Protein AF-A0A6M5YNE6-F1 (afdb_monomer_lite)

Foldseek 3Di:
DPDPQQDLVVQLVVCVVPDPSVVSSVVSVVVNVVVVVVSVPDDDPVNVVVVVVVVVVVVVVVVVVVVVVVVVVVVVVVVVVVVVVVVVVVVVVVVVVVVVVVVVVVVVVVVVVVVVVVVVVVVPPDPD

Radius of gyration: 49.62 Å; chains: 1; bounding box: 102×33×128 Å

Organism: NCBI:txid2774151

Sequence (128 aa):
MAVATFDTLKFANTLKAGVPPAQAEAEAQAFAEVVQLNLKELVTKDDLAAATKELKQEITDAKNVAKQDLKDAEQRLNSKIDNATAELKVQLAQVKGELVLIRWMLGVTVGGIVAILIRLFLMRGPIS

Secondary structure (DSSP, 8-state):
-------HHHHHHHHTTTS-HHHHHHHHHHHHHHHHHHHHTPPPHHHHHHHHHHHHHHHHHHHHHHHHHHHHHHHHHHHHHHHHHHHHHHHHHHHHHHHHHHHHHHHHHHHHHHHHHHHHHHHS----

pLDDT: mean 92.01, std 10.33, range [46.22, 98.5]

Structure (mmCIF, N/CA/C/O backbone):
data_AF-A0A6M5YNE6-F1
#
_entry.id   AF-A0A6M5YNE6-F1
#
loop_
_atom_site.group_PDB
_atom_site.id
_atom_site.type_symbol
_atom_site.label_atom_id
_atom_site.label_alt_id
_atom_site.label_comp_id
_atom_site.label_asym_id
_atom_site.label_entity_id
_atom_site.label_seq_id
_atom_site.pdbx_PDB_ins_code
_atom_site.Cartn_x
_atom_site.Cartn_y
_atom_site.Cartn_z
_atom_site.occupancy
_atom_site.B_iso_or_equiv
_atom_site.auth_seq_id
_atom_site.auth_comp_id
_atom_site.auth_asym_id
_atom_site.auth_atom_id
_atom_site.pdbx_PDB_model_num
ATOM 1 N N . MET A 1 1 ? -22.486 -11.753 32.126 1.00 46.22 1 MET A N 1
ATOM 2 C CA . MET A 1 1 ? -22.687 -10.350 32.545 1.00 46.22 1 MET A CA 1
ATOM 3 C C . MET A 1 1 ? -23.372 -10.297 33.898 1.00 46.22 1 MET A C 1
ATOM 5 O O . MET A 1 1 ? -24.481 -10.795 34.019 1.00 46.22 1 MET A O 1
ATOM 9 N N . ALA A 1 2 ? -22.731 -9.705 34.904 1.00 46.84 2 ALA A N 1
ATOM 10 C CA . ALA A 1 2 ? -23.446 -9.224 36.080 1.00 46.84 2 ALA A CA 1
ATOM 11 C C . ALA A 1 2 ? -23.866 -7.784 35.775 1.00 46.84 2 ALA A C 1
ATOM 13 O O . ALA A 1 2 ? -23.055 -6.866 35.877 1.00 46.84 2 ALA A O 1
ATOM 14 N N . VAL A 1 3 ? -25.102 -7.593 35.316 1.00 57.53 3 VAL A N 1
ATOM 15 C CA . VAL A 1 3 ? -25.722 -6.268 35.384 1.00 57.53 3 VAL A CA 1
ATOM 16 C C . VAL A 1 3 ? -25.858 -5.975 36.871 1.00 57.53 3 VAL A C 1
ATOM 18 O O . VAL A 1 3 ? -26.386 -6.809 37.606 1.00 57.53 3 VAL A O 1
ATOM 21 N N . ALA A 1 4 ? -25.325 -4.847 37.338 1.00 65.62 4 ALA A N 1
ATOM 22 C CA . ALA A 1 4 ? -25.591 -4.402 38.697 1.00 65.62 4 ALA A CA 1
ATOM 23 C C . ALA A 1 4 ? -27.109 -4.209 38.820 1.00 65.62 4 ALA A C 1
ATOM 25 O O . ALA A 1 4 ? -27.668 -3.262 38.274 1.00 65.62 4 ALA A O 1
ATOM 26 N N . THR A 1 5 ? -27.796 -5.162 39.445 1.00 73.12 5 THR A N 1
ATOM 27 C CA . THR A 1 5 ? -29.243 -5.099 39.629 1.00 73.12 5 THR A CA 1
ATOM 28 C C . THR A 1 5 ? -29.543 -4.072 40.706 1.00 73.12 5 THR A C 1
ATOM 30 O O . THR A 1 5 ? -28.986 -4.145 41.804 1.00 73.12 5 THR A O 1
ATOM 33 N N . PHE A 1 6 ? -30.418 -3.117 40.406 1.00 86.12 6 PHE A N 1
ATOM 34 C CA . PHE A 1 6 ? -30.891 -2.175 41.409 1.00 86.12 6 PHE A CA 1
ATOM 35 C C . PHE A 1 6 ? -31.871 -2.879 42.357 1.00 86.12 6 PHE A C 1
ATOM 37 O O . PHE A 1 6 ? -32.897 -3.397 41.919 1.00 86.12 6 PHE A O 1
ATOM 44 N N . ASP A 1 7 ? -31.540 -2.927 43.650 1.00 90.88 7 ASP A N 1
ATOM 45 C CA . ASP A 1 7 ? -32.383 -3.540 44.681 1.00 90.88 7 ASP A CA 1
ATOM 46 C C . ASP A 1 7 ? -33.393 -2.516 45.219 1.00 90.88 7 ASP A C 1
ATOM 48 O O . ASP A 1 7 ? -33.138 -1.785 46.183 1.00 90.88 7 ASP A O 1
ATOM 52 N N . THR A 1 8 ? -34.550 -2.468 44.559 1.00 92.62 8 THR A N 1
ATOM 53 C CA . THR A 1 8 ? -35.657 -1.556 44.870 1.00 92.62 8 THR A CA 1
ATOM 54 C C . THR A 1 8 ? -36.152 -1.702 46.311 1.00 92.62 8 THR A C 1
ATOM 56 O O . THR A 1 8 ? -36.454 -0.698 46.954 1.00 92.62 8 THR A O 1
ATOM 59 N N . LEU A 1 9 ? -36.204 -2.927 46.855 1.00 92.75 9 LEU A N 1
ATOM 60 C CA . LEU A 1 9 ? -36.705 -3.180 48.213 1.00 92.75 9 LEU A CA 1
ATOM 61 C C . LEU A 1 9 ? -35.722 -2.691 49.273 1.00 92.75 9 LEU A C 1
ATOM 63 O O . LEU A 1 9 ? -36.123 -2.044 50.243 1.00 92.75 9 LEU A O 1
ATOM 67 N N . LYS A 1 10 ? -34.428 -2.964 49.088 1.00 93.50 10 LYS A N 1
ATOM 68 C CA . LYS A 1 10 ? -33.385 -2.448 49.978 1.00 93.50 10 LYS A CA 1
ATOM 69 C C . LYS A 1 10 ? -33.346 -0.917 49.957 1.00 93.50 10 LYS A C 1
ATOM 71 O O . LYS A 1 10 ? -33.198 -0.302 51.015 1.00 93.50 10 LYS A O 1
ATOM 76 N N . PHE A 1 11 ? -33.532 -0.299 48.789 1.00 93.88 11 PHE A N 1
ATOM 77 C CA . PHE A 1 11 ? -33.586 1.158 48.652 1.00 93.88 11 PHE A CA 1
ATOM 78 C C . PHE A 1 11 ? -34.833 1.769 49.316 1.00 93.88 11 PHE A C 1
ATOM 80 O O . PHE A 1 11 ? -34.694 2.677 50.135 1.00 93.88 11 PHE A O 1
ATOM 87 N N . ALA A 1 12 ? -36.026 1.208 49.086 1.00 95.50 12 ALA A N 1
ATOM 88 C CA . ALA A 1 12 ? -37.260 1.637 49.754 1.00 95.50 12 ALA A CA 1
ATOM 89 C C . ALA A 1 12 ? -37.154 1.524 51.284 1.00 95.50 12 ALA A C 1
ATOM 91 O O . ALA A 1 12 ? -37.521 2.442 52.014 1.00 95.50 12 ALA A O 1
ATOM 92 N N . ASN A 1 13 ? -36.590 0.424 51.792 1.00 94.62 13 ASN A N 1
ATOM 93 C CA . ASN A 1 13 ? -36.369 0.246 53.229 1.00 94.62 13 ASN A CA 1
ATOM 94 C C . ASN A 1 13 ? -35.357 1.244 53.805 1.00 94.62 13 ASN A C 1
ATOM 96 O O . ASN A 1 13 ? -35.476 1.620 54.967 1.00 94.62 13 ASN A O 1
ATOM 100 N N . THR A 1 14 ? -34.401 1.706 52.997 1.00 94.69 14 THR A N 1
ATOM 101 C CA . THR A 1 14 ? -33.470 2.771 53.394 1.00 94.69 14 THR A CA 1
ATOM 102 C C . THR A 1 14 ? -34.185 4.126 53.479 1.00 94.69 14 THR A C 1
ATOM 104 O O . THR A 1 14 ? -33.986 4.860 54.444 1.00 94.69 14 THR A O 1
ATOM 107 N N . LEU A 1 15 ? -35.076 4.439 52.530 1.00 95.50 15 LEU A N 1
ATOM 108 C CA . LEU A 1 15 ? -35.868 5.680 52.528 1.00 95.50 15 LEU A CA 1
ATOM 109 C C . LEU A 1 15 ? -36.862 5.767 53.699 1.00 95.50 15 LEU A C 1
ATOM 111 O O . LEU A 1 15 ? -37.101 6.855 54.226 1.00 95.50 15 LEU A O 1
ATOM 115 N N . LYS A 1 16 ? -37.375 4.627 54.184 1.00 94.25 16 LYS A N 1
ATOM 116 C CA . LYS A 1 16 ? -38.276 4.554 55.354 1.00 94.25 16 LYS A CA 1
ATOM 117 C C . LYS A 1 16 ? -37.684 5.142 56.648 1.00 94.25 16 LYS A C 1
ATOM 119 O O . LYS A 1 16 ? -38.429 5.371 57.594 1.00 94.25 16 LYS A O 1
ATOM 124 N N . ALA A 1 17 ? -36.378 5.433 56.694 1.00 92.06 17 ALA A N 1
ATOM 125 C CA . ALA A 1 17 ? -35.729 6.131 57.808 1.00 92.06 17 ALA A CA 1
ATOM 126 C C . ALA A 1 17 ? -36.174 7.600 57.983 1.00 92.06 17 ALA A C 1
ATOM 128 O O . ALA A 1 17 ? -35.915 8.195 59.026 1.00 92.06 17 ALA A O 1
ATOM 129 N N . GLY A 1 18 ? -36.844 8.188 56.988 1.00 90.94 18 GLY A N 1
ATOM 130 C CA . GLY A 1 18 ? -37.379 9.553 57.072 1.00 90.94 18 GLY A CA 1
ATOM 131 C C . GLY A 1 18 ? -38.549 9.845 56.131 1.00 90.94 18 GLY A C 1
ATOM 132 O O . GLY A 1 18 ? -39.141 10.917 56.219 1.00 90.94 18 GLY A O 1
ATOM 133 N N . VAL A 1 19 ? -38.903 8.900 55.256 1.00 94.25 19 VAL A N 1
ATOM 134 C CA . VAL A 1 19 ? -39.985 9.017 54.273 1.00 94.25 19 VAL A CA 1
ATOM 135 C C . VAL A 1 19 ? -41.116 8.042 54.636 1.00 94.25 19 VAL A C 1
ATOM 137 O O . VAL A 1 19 ? -40.837 6.888 54.977 1.00 94.25 19 VAL A O 1
ATOM 140 N N . PRO A 1 20 ? -42.399 8.451 54.564 1.00 95.81 20 PRO A N 1
ATOM 141 C CA . PRO A 1 20 ? -43.527 7.551 54.773 1.00 95.81 20 PRO A CA 1
ATOM 142 C C . PRO A 1 20 ? -43.449 6.301 53.879 1.00 95.81 20 PRO A C 1
ATOM 144 O O . PRO A 1 20 ? -43.077 6.421 52.711 1.00 95.81 20 PRO A O 1
ATOM 147 N N . PRO A 1 21 ? -43.865 5.113 54.359 1.00 92.75 21 PRO A N 1
ATOM 148 C CA . PRO A 1 21 ? -43.667 3.851 53.640 1.00 92.75 21 PRO A CA 1
ATOM 149 C C . PRO A 1 21 ? -44.165 3.847 52.191 1.00 92.75 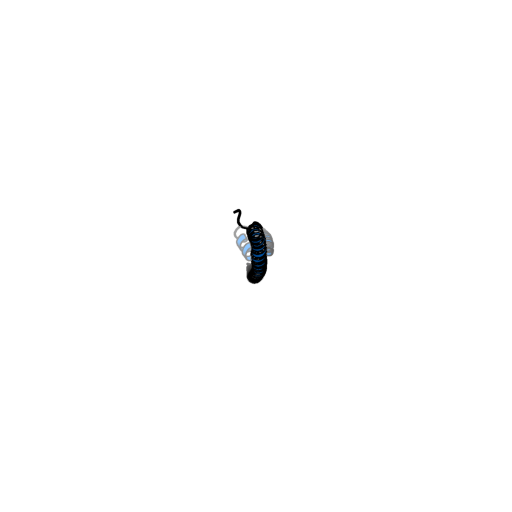21 PRO A C 1
ATOM 151 O O . PRO A 1 21 ? -43.449 3.392 51.306 1.00 92.75 21 PRO A O 1
ATOM 154 N N . ALA A 1 22 ? -45.347 4.415 51.940 1.00 92.88 22 ALA A N 1
ATOM 155 C CA . ALA A 1 22 ? -45.928 4.481 50.600 1.00 92.88 22 ALA A CA 1
ATOM 156 C C . ALA A 1 22 ? -45.141 5.400 49.647 1.00 92.88 22 ALA A C 1
ATOM 158 O O . ALA A 1 22 ? -45.027 5.107 48.461 1.00 92.88 22 ALA A O 1
ATOM 159 N N . GLN A 1 23 ? -44.577 6.499 50.159 1.00 92.81 23 GLN A N 1
ATOM 160 C CA . GLN A 1 23 ? -43.742 7.406 49.366 1.00 92.81 23 GLN A CA 1
ATOM 161 C C . GLN A 1 23 ? -42.361 6.798 49.108 1.00 92.81 23 GLN A C 1
ATOM 163 O O . GLN A 1 23 ? -41.887 6.834 47.980 1.00 92.81 23 GLN A O 1
ATOM 168 N N . ALA A 1 24 ? -41.763 6.154 50.114 1.00 95.56 24 ALA A N 1
ATOM 169 C CA . ALA A 1 24 ? -40.487 5.456 49.984 1.00 95.56 24 ALA A CA 1
ATOM 170 C C . ALA A 1 24 ? -40.535 4.346 48.917 1.00 95.56 24 ALA A C 1
ATOM 172 O O . ALA A 1 24 ? -39.583 4.163 48.161 1.00 95.56 24 ALA A O 1
ATOM 173 N N . GLU A 1 25 ? -41.648 3.611 48.843 1.00 94.12 25 GLU A N 1
ATOM 174 C CA . GLU A 1 25 ? -41.871 2.583 47.822 1.00 94.12 25 GLU A CA 1
ATOM 175 C C . GLU A 1 25 ? -42.089 3.197 46.433 1.00 94.12 25 GLU A C 1
ATOM 177 O O . GLU A 1 25 ? -41.457 2.757 45.473 1.00 94.12 25 GLU A O 1
ATOM 182 N N . ALA A 1 26 ? -42.896 4.258 46.326 1.00 94.38 26 ALA A N 1
ATOM 183 C CA . ALA A 1 26 ? -43.130 4.952 45.060 1.00 94.38 26 ALA A CA 1
ATOM 184 C C . A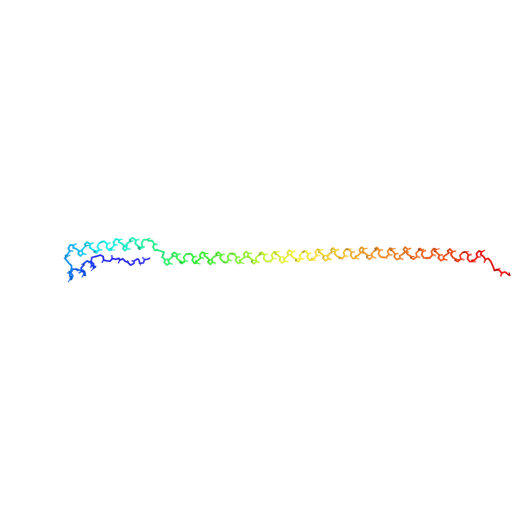LA A 1 26 ? -41.847 5.584 44.480 1.00 94.38 26 ALA A C 1
ATOM 186 O O . ALA A 1 26 ? -41.568 5.434 43.290 1.00 94.38 26 ALA A O 1
ATOM 187 N N . GLU A 1 27 ? -41.035 6.241 45.313 1.00 92.75 27 GLU A N 1
ATOM 188 C CA . GLU A 1 27 ? -39.757 6.840 44.907 1.00 92.75 27 GLU A CA 1
ATOM 189 C C . GLU A 1 27 ? -38.740 5.781 44.478 1.00 92.75 27 GLU A C 1
ATOM 191 O O . GLU A 1 27 ? -38.092 5.923 43.438 1.00 92.75 27 GLU A O 1
ATOM 196 N N . ALA A 1 28 ? -38.624 4.691 45.243 1.00 94.19 28 ALA A N 1
ATOM 197 C CA . ALA A 1 28 ? -37.736 3.590 44.896 1.00 94.19 28 ALA A CA 1
ATOM 198 C C . ALA A 1 28 ? -38.099 2.972 43.546 1.00 94.19 28 ALA A C 1
ATOM 200 O O . ALA A 1 28 ? -37.210 2.642 42.760 1.00 94.19 28 ALA A O 1
ATOM 201 N N . GLN A 1 29 ? -39.394 2.836 43.269 1.00 92.69 29 GLN A N 1
ATOM 202 C CA . GLN A 1 29 ? -39.887 2.229 42.043 1.00 92.69 29 GLN A CA 1
ATOM 203 C C . GLN A 1 29 ? -39.688 3.140 40.828 1.00 92.69 29 GLN A C 1
ATOM 205 O O . GLN A 1 29 ? -39.171 2.675 39.814 1.00 92.69 29 GLN A O 1
ATOM 210 N N . ALA A 1 30 ? -39.977 4.439 40.956 1.00 93.06 30 ALA A N 1
ATOM 211 C CA . ALA A 1 30 ? -39.694 5.422 39.910 1.00 93.06 30 ALA A CA 1
ATOM 212 C C . ALA A 1 30 ? -38.190 5.493 39.583 1.00 93.06 30 ALA A C 1
ATOM 214 O O . ALA A 1 30 ? -37.795 5.533 38.418 1.00 93.06 30 ALA A O 1
ATOM 215 N N . PHE A 1 31 ? -37.327 5.449 40.604 1.00 90.94 31 PHE A N 1
ATOM 216 C CA . PHE A 1 31 ? -35.879 5.455 40.401 1.00 90.94 31 PHE A CA 1
ATOM 217 C C . PHE A 1 31 ? -35.370 4.149 39.776 1.00 90.94 31 PHE A C 1
ATOM 219 O O . PHE A 1 31 ? -34.533 4.180 38.872 1.00 90.94 31 PHE A O 1
ATOM 226 N N . ALA A 1 32 ? -35.899 3.000 40.207 1.00 89.81 32 ALA A N 1
ATOM 227 C CA . ALA A 1 32 ? -35.568 1.703 39.625 1.00 89.81 32 ALA A CA 1
ATOM 228 C C . ALA A 1 32 ? -35.895 1.650 38.126 1.00 89.81 32 ALA A C 1
ATOM 230 O O . ALA A 1 32 ? -35.106 1.114 37.349 1.00 89.81 32 ALA A O 1
ATOM 231 N N . GLU A 1 33 ? -37.019 2.238 37.718 1.00 87.38 33 GLU A N 1
ATOM 232 C CA . GLU A 1 33 ? -37.450 2.290 36.321 1.00 87.38 33 GLU A CA 1
ATOM 233 C C . GLU A 1 33 ? -36.480 3.121 35.463 1.00 87.38 33 GLU A C 1
ATOM 235 O O . GLU A 1 33 ? -36.011 2.655 34.424 1.00 87.38 33 GLU A O 1
ATOM 240 N N . VAL A 1 34 ? -36.063 4.297 35.947 1.00 87.06 34 VAL A N 1
ATOM 241 C CA . VAL A 1 34 ? -35.062 5.144 35.270 1.00 87.06 34 VAL A CA 1
ATOM 242 C C . VAL A 1 34 ? -33.697 4.452 35.178 1.00 87.06 34 VAL A C 1
ATOM 244 O O . VAL A 1 34 ? -33.033 4.524 34.141 1.00 87.06 34 VAL A O 1
ATOM 247 N N . VAL A 1 35 ? -33.257 3.761 36.233 1.00 86.00 35 VAL A N 1
ATOM 248 C CA . VAL A 1 35 ? -31.988 3.016 36.223 1.00 86.00 35 VAL A CA 1
ATOM 249 C C . VAL A 1 35 ? -32.047 1.849 35.236 1.00 86.00 35 VAL A C 1
ATOM 251 O O . VAL A 1 35 ? -31.110 1.662 34.465 1.00 86.00 35 VAL A O 1
ATOM 254 N N . GLN A 1 36 ? -33.145 1.090 35.205 1.00 83.00 36 GLN A N 1
ATOM 255 C CA . GLN A 1 36 ? -33.309 -0.022 34.264 1.00 83.00 36 GLN A CA 1
ATOM 256 C C . GLN A 1 36 ? -33.352 0.445 32.808 1.00 83.00 36 GLN A C 1
ATOM 258 O O . GLN A 1 36 ? -32.724 -0.185 31.957 1.00 83.00 36 GLN A O 1
ATOM 263 N N . LEU A 1 37 ? -34.040 1.556 32.523 1.00 83.12 37 LEU A N 1
ATOM 264 C CA . LEU A 1 37 ? -34.058 2.157 31.189 1.00 83.12 37 LEU A CA 1
ATOM 265 C C . LEU A 1 37 ? -32.648 2.565 30.741 1.00 83.12 37 LEU A C 1
ATOM 267 O O . LEU A 1 37 ? -32.236 2.200 29.644 1.00 83.12 37 LEU A O 1
ATOM 271 N N . ASN A 1 38 ? -31.874 3.224 31.609 1.00 81.06 38 ASN A N 1
ATOM 272 C CA . ASN A 1 38 ? -30.503 3.632 31.285 1.00 81.06 38 ASN A CA 1
ATOM 273 C C . ASN A 1 38 ? -29.541 2.445 31.120 1.00 81.06 38 ASN A C 1
ATOM 275 O O . ASN A 1 38 ? -28.673 2.482 30.255 1.00 81.06 38 ASN A O 1
ATOM 279 N N . LEU A 1 39 ? -29.679 1.380 31.919 1.00 81.12 39 LEU A N 1
ATOM 280 C CA . LEU A 1 39 ? -28.811 0.198 31.827 1.00 81.12 39 LEU A CA 1
ATOM 281 C C . LEU A 1 39 ? -29.056 -0.634 30.557 1.00 81.12 39 LEU A C 1
ATOM 283 O O . LEU A 1 39 ? -28.173 -1.388 30.150 1.00 81.12 39 LEU A O 1
ATOM 287 N N . LYS A 1 40 ? -30.235 -0.511 29.936 1.00 79.50 40 LYS A N 1
ATOM 288 C CA . LYS A 1 40 ? -30.626 -1.279 28.745 1.00 79.50 40 LYS A CA 1
ATOM 289 C C . LYS A 1 40 ? -29.875 -0.860 27.477 1.00 79.50 40 LYS A C 1
ATOM 291 O O . LYS A 1 40 ? -29.703 -1.688 26.588 1.00 79.50 40 LYS A O 1
ATOM 296 N N . GLU A 1 41 ? -29.430 0.391 27.393 1.00 78.50 41 GLU A N 1
ATOM 297 C CA . GLU A 1 41 ? -28.756 0.951 26.208 1.00 78.50 41 GLU A CA 1
ATOM 298 C C . GLU A 1 41 ? -27.227 1.023 26.352 1.00 78.50 41 GLU A C 1
ATOM 300 O O . GLU A 1 41 ? -26.536 1.560 25.486 1.00 78.50 41 GLU A O 1
ATOM 305 N N . LEU A 1 42 ? -26.665 0.486 27.439 1.00 83.94 42 LEU A N 1
ATOM 306 C CA . LEU A 1 42 ? -25.224 0.534 27.663 1.00 83.94 42 LEU A CA 1
ATOM 307 C C . LEU A 1 42 ? -24.487 -0.499 26.813 1.00 83.94 42 LEU A C 1
ATOM 309 O O . LEU A 1 42 ? -24.742 -1.699 26.900 1.00 83.94 42 LEU A O 1
ATOM 313 N N . VAL A 1 43 ? -23.482 -0.020 26.081 1.00 86.50 43 VAL A N 1
ATOM 314 C CA . VAL A 1 43 ? -22.459 -0.874 25.472 1.00 86.50 43 VAL A CA 1
ATOM 315 C C . VAL A 1 43 ? -21.728 -1.632 26.575 1.00 86.50 43 VAL A C 1
ATOM 317 O O . VAL A 1 43 ? -21.237 -1.051 27.549 1.00 86.50 43 VAL A O 1
ATOM 320 N N . THR A 1 44 ? -21.641 -2.945 26.418 1.00 87.75 44 THR A N 1
ATOM 321 C CA . THR A 1 44 ? -21.025 -3.828 27.402 1.00 87.75 44 THR A CA 1
ATOM 322 C C . THR A 1 44 ? -19.532 -3.997 27.122 1.00 87.75 44 THR A C 1
ATOM 324 O O . THR A 1 44 ? -19.018 -3.690 26.044 1.00 87.75 44 THR A O 1
ATOM 327 N N . LYS A 1 45 ? -18.790 -4.521 28.105 1.00 90.62 45 LYS A N 1
ATOM 328 C CA . LYS A 1 45 ? -17.377 -4.878 27.895 1.00 90.62 45 LYS A CA 1
ATOM 329 C C . LYS A 1 45 ? -17.211 -5.957 26.825 1.00 90.62 45 LYS A C 1
ATOM 331 O O . LYS A 1 45 ? -16.193 -5.959 26.139 1.00 90.62 45 LYS A O 1
A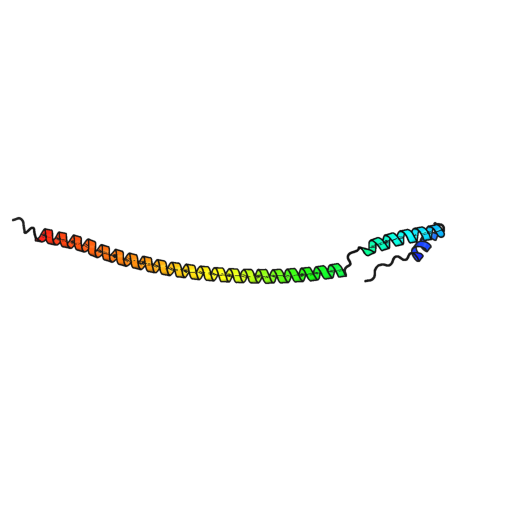TOM 336 N N . ASP A 1 46 ? -18.194 -6.844 26.698 1.00 90.94 46 ASP A N 1
ATOM 337 C CA . ASP A 1 46 ? -18.181 -7.922 25.714 1.00 90.94 46 ASP A CA 1
ATOM 338 C C . ASP A 1 46 ? -18.370 -7.352 24.298 1.00 90.94 46 ASP A C 1
ATOM 340 O O . ASP A 1 46 ? -17.621 -7.727 23.397 1.00 90.94 46 ASP A O 1
ATOM 344 N N . ASP A 1 47 ? -19.260 -6.366 24.126 1.00 92.75 47 ASP A N 1
ATOM 345 C CA . ASP A 1 47 ? -19.438 -5.643 22.854 1.00 92.75 47 ASP A CA 1
ATOM 346 C C . ASP A 1 47 ? -18.149 -4.922 22.440 1.00 92.75 47 ASP A C 1
ATOM 348 O O . ASP A 1 47 ? -17.697 -5.024 21.298 1.00 92.75 47 ASP A O 1
ATOM 352 N N . LEU A 1 48 ? -17.496 -4.243 23.390 1.00 95.31 48 LEU A N 1
ATOM 353 C CA . LEU A 1 48 ? -16.226 -3.566 23.130 1.00 95.31 48 LEU A CA 1
ATOM 354 C C . LEU A 1 48 ? -15.103 -4.560 22.793 1.00 95.31 48 LEU A C 1
ATOM 356 O O . LEU A 1 48 ? -14.265 -4.286 21.930 1.00 95.31 48 LEU A O 1
ATOM 360 N N . ALA A 1 49 ? -15.068 -5.716 23.459 1.00 96.50 49 ALA A N 1
ATOM 361 C CA . ALA A 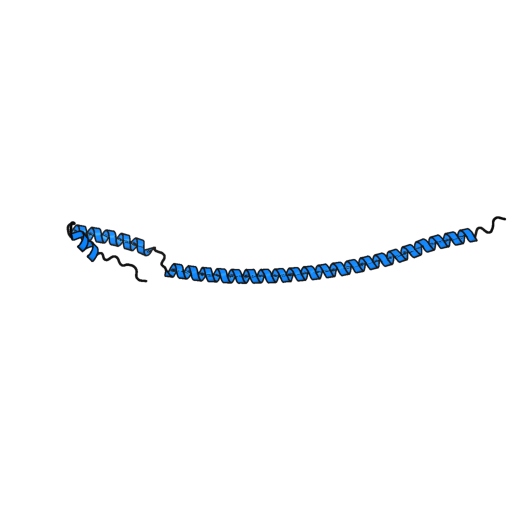1 49 ? -14.099 -6.769 23.176 1.00 96.50 49 ALA A CA 1
ATOM 362 C C . ALA A 1 49 ? -14.321 -7.384 21.786 1.00 96.50 49 ALA A C 1
ATOM 364 O O . ALA A 1 49 ? -13.346 -7.632 21.071 1.00 96.50 49 ALA A O 1
ATOM 365 N N . ALA A 1 50 ? -15.581 -7.581 21.385 1.00 97.00 50 ALA A N 1
ATOM 366 C CA . ALA A 1 50 ? -15.946 -8.042 20.051 1.00 97.00 50 ALA A CA 1
ATOM 367 C C . ALA A 1 50 ? -15.499 -7.039 18.977 1.00 97.00 50 ALA A C 1
ATOM 369 O O . ALA A 1 50 ? -14.734 -7.417 18.090 1.00 97.00 50 ALA A O 1
ATOM 370 N N . ALA A 1 51 ? -15.846 -5.756 19.130 1.00 97.31 51 ALA A N 1
ATOM 371 C CA . ALA A 1 51 ? -15.424 -4.697 18.210 1.00 97.31 51 ALA A CA 1
ATOM 372 C C . ALA A 1 51 ? -13.891 -4.566 18.137 1.00 97.31 51 ALA A C 1
ATOM 374 O O . ALA A 1 51 ? -13.311 -4.430 17.063 1.00 97.31 51 ALA A O 1
ATOM 375 N N . THR A 1 52 ? -13.193 -4.679 19.273 1.00 97.88 52 THR A N 1
ATOM 376 C CA . THR A 1 52 ? -11.719 -4.649 19.307 1.00 97.88 52 THR A CA 1
ATOM 377 C C . THR A 1 52 ? -11.109 -5.832 18.555 1.00 97.88 52 THR A C 1
ATOM 379 O O . THR A 1 52 ? -10.076 -5.690 17.898 1.00 97.88 52 THR A O 1
ATOM 382 N N . LYS A 1 53 ? -11.711 -7.019 18.671 1.00 98.06 53 LYS A N 1
ATOM 383 C CA . LYS A 1 53 ? -11.258 -8.216 17.959 1.00 98.06 53 LYS A CA 1
ATOM 384 C C . LYS A 1 53 ? -11.467 -8.067 16.452 1.00 98.06 53 LYS A C 1
ATOM 386 O O . LYS A 1 53 ? -10.551 -8.385 15.700 1.00 98.06 53 LYS A O 1
ATOM 391 N N . GLU A 1 54 ? -12.628 -7.571 16.040 1.00 98.19 54 GLU A N 1
ATOM 392 C CA . GLU A 1 54 ? -12.965 -7.301 14.640 1.00 98.19 54 GLU A CA 1
ATOM 393 C C . GLU A 1 54 ? -11.999 -6.284 14.024 1.00 98.19 54 GLU A C 1
ATOM 395 O O . GLU A 1 54 ? -11.323 -6.599 13.050 1.00 98.19 54 GLU A O 1
ATOM 400 N N . LEU A 1 55 ? -11.785 -5.141 14.682 1.00 98.25 55 LEU A N 1
ATOM 401 C CA . LEU A 1 55 ? -10.829 -4.129 14.219 1.00 98.25 55 LEU A CA 1
ATOM 402 C C . LEU A 1 55 ? -9.398 -4.670 14.107 1.00 98.25 55 LEU A C 1
ATOM 404 O O . LEU A 1 55 ? -8.678 -4.351 13.163 1.00 98.25 55 LEU A O 1
ATOM 408 N N . LYS A 1 56 ? -8.951 -5.511 15.048 1.00 98.38 56 LYS A N 1
ATOM 409 C CA . LYS A 1 56 ? -7.627 -6.154 14.950 1.00 98.38 56 LYS A CA 1
ATOM 410 C C . LYS A 1 56 ? -7.525 -7.089 13.750 1.00 98.38 56 LYS A C 1
ATOM 412 O O . LYS A 1 56 ? -6.450 -7.178 13.150 1.00 98.38 56 LYS A O 1
ATOM 417 N N . GLN A 1 57 ? -8.608 -7.788 13.428 1.00 98.31 57 GLN A N 1
ATOM 418 C CA . GLN A 1 57 ? -8.667 -8.658 12.264 1.00 98.31 57 GLN A CA 1
ATOM 419 C C . GLN A 1 57 ? -8.602 -7.826 10.980 1.00 98.31 57 GLN A C 1
ATOM 421 O O . GLN A 1 57 ? -7.693 -8.039 10.183 1.00 98.31 57 GLN A O 1
ATOM 426 N N . GLU A 1 58 ? -9.442 -6.799 10.846 1.00 98.31 58 GLU A N 1
ATOM 427 C CA . GLU A 1 58 ? -9.442 -5.900 9.685 1.00 98.31 58 GLU A CA 1
ATOM 428 C C . GLU A 1 58 ? -8.088 -5.214 9.469 1.00 98.31 58 GLU A C 1
ATOM 430 O O . GLU A 1 58 ? -7.593 -5.153 8.346 1.00 98.31 58 GLU A O 1
ATOM 435 N N . ILE A 1 59 ? -7.436 -4.749 10.540 1.00 98.38 59 ILE A N 1
ATOM 436 C CA . ILE A 1 59 ? -6.091 -4.160 10.459 1.00 98.38 59 ILE A CA 1
ATOM 437 C C . ILE A 1 59 ? -5.072 -5.189 9.958 1.00 98.38 59 ILE A C 1
ATOM 439 O O . ILE A 1 59 ? -4.175 -4.853 9.181 1.00 98.38 59 ILE A O 1
ATOM 443 N N . THR A 1 60 ? -5.181 -6.439 10.407 1.00 98.44 60 THR A N 1
ATOM 444 C CA . THR A 1 60 ? -4.287 -7.518 9.969 1.00 98.44 60 THR A CA 1
ATOM 445 C C . THR A 1 60 ? -4.501 -7.830 8.492 1.00 98.44 60 THR A C 1
ATOM 447 O O . THR A 1 60 ? -3.527 -7.955 7.747 1.00 98.44 60 THR A O 1
ATOM 450 N N . ASP A 1 61 ? -5.753 -7.879 8.052 1.00 98.25 61 ASP A N 1
ATOM 451 C CA . ASP A 1 61 ? -6.110 -8.151 6.663 1.00 98.25 61 ASP A CA 1
ATOM 452 C C . ASP A 1 61 ? -5.678 -7.001 5.746 1.00 98.25 61 ASP A C 1
ATOM 454 O O . ASP A 1 61 ? -4.969 -7.232 4.766 1.00 98.25 61 ASP A O 1
ATOM 458 N N . ALA A 1 62 ? -5.964 -5.752 6.122 1.00 98.44 62 ALA A N 1
ATOM 459 C CA . ALA A 1 62 ? -5.510 -4.564 5.401 1.00 98.44 62 ALA A CA 1
ATOM 460 C C . ALA A 1 62 ? -3.977 -4.501 5.294 1.00 98.44 62 ALA A C 1
ATOM 462 O O . ALA A 1 62 ? -3.434 -4.182 4.235 1.00 98.44 62 ALA A O 1
ATOM 463 N N . LYS A 1 63 ? -3.253 -4.860 6.363 1.00 98.50 63 LYS A N 1
ATOM 464 C CA . LYS A 1 63 ? -1.785 -4.941 6.349 1.00 98.50 63 LYS A CA 1
ATOM 465 C C . LYS A 1 63 ? -1.281 -5.996 5.365 1.00 98.50 63 LYS A C 1
ATOM 467 O O . LYS A 1 63 ? -0.280 -5.764 4.684 1.00 98.50 63 LYS A O 1
ATOM 472 N N . ASN A 1 64 ? -1.934 -7.153 5.306 1.00 98.19 64 ASN A N 1
ATOM 473 C CA . ASN A 1 64 ? -1.553 -8.225 4.392 1.00 98.19 64 ASN A CA 1
ATOM 474 C C . ASN A 1 64 ? -1.796 -7.824 2.933 1.00 98.19 64 ASN A C 1
ATOM 476 O O . ASN A 1 64 ? -0.899 -8.014 2.112 1.00 98.19 64 ASN A O 1
ATOM 480 N N . VAL A 1 65 ? -2.941 -7.199 2.643 1.00 98.44 65 VAL A N 1
ATOM 481 C CA . VAL A 1 65 ? -3.259 -6.646 1.317 1.00 98.44 65 VAL A CA 1
ATOM 482 C C . VAL A 1 65 ? -2.225 -5.599 0.909 1.00 98.44 65 VAL A C 1
ATOM 484 O O . VAL A 1 65 ? -1.586 -5.747 -0.126 1.00 98.44 65 VAL A O 1
ATOM 487 N N . ALA A 1 66 ? -1.946 -4.611 1.764 1.00 98.25 66 ALA A N 1
ATOM 488 C CA . ALA A 1 66 ? -0.963 -3.570 1.459 1.00 98.25 66 ALA A CA 1
ATOM 489 C C . ALA A 1 66 ? 0.447 -4.136 1.201 1.00 98.25 66 ALA A C 1
ATOM 491 O O . ALA A 1 66 ? 1.180 -3.645 0.342 1.00 98.25 66 ALA A O 1
ATOM 492 N N . LYS A 1 67 ? 0.843 -5.189 1.928 1.00 98.38 67 LYS A N 1
ATOM 493 C CA . LYS A 1 67 ? 2.124 -5.873 1.705 1.00 98.38 67 LYS A CA 1
ATOM 494 C C . LYS A 1 67 ? 2.156 -6.603 0.359 1.00 98.38 67 LYS A C 1
ATOM 496 O O . LYS A 1 67 ? 3.206 -6.632 -0.284 1.00 98.38 67 LYS A O 1
ATOM 501 N N . GLN A 1 68 ? 1.043 -7.209 -0.041 1.00 98.31 68 GLN A N 1
ATOM 502 C CA . GLN A 1 68 ? 0.919 -7.861 -1.338 1.00 98.31 68 GLN A CA 1
ATOM 503 C C . GLN A 1 68 ? 0.966 -6.835 -2.474 1.00 98.31 68 GLN A C 1
ATOM 505 O O . GLN A 1 68 ? 1.792 -6.983 -3.370 1.00 98.31 68 GLN A O 1
ATOM 510 N N . ASP A 1 69 ? 0.193 -5.754 -2.376 1.00 98.25 69 ASP A N 1
ATOM 511 C CA . ASP A 1 69 ? 0.179 -4.676 -3.369 1.00 98.25 69 ASP A CA 1
ATOM 512 C C . ASP A 1 69 ? 1.567 -4.053 -3.558 1.00 98.25 69 ASP A C 1
ATOM 514 O O . ASP A 1 69 ? 1.983 -3.775 -4.684 1.00 98.25 69 ASP A O 1
ATOM 518 N N . LEU A 1 70 ? 2.320 -3.873 -2.465 1.00 98.38 70 LEU A N 1
ATOM 519 C CA . LEU A 1 70 ? 3.694 -3.380 -2.534 1.00 98.38 70 LEU A CA 1
ATOM 520 C C . LEU A 1 70 ? 4.600 -4.343 -3.309 1.00 98.38 70 LEU A C 1
ATOM 522 O O . LEU A 1 70 ? 5.343 -3.910 -4.189 1.00 98.38 70 LEU A O 1
ATOM 526 N N . LYS A 1 71 ? 4.515 -5.646 -3.023 1.00 98.25 71 LYS A N 1
ATOM 527 C CA . LYS A 1 71 ? 5.294 -6.669 -3.732 1.00 98.25 71 LYS A CA 1
ATOM 528 C C . LYS A 1 71 ? 4.941 -6.707 -5.222 1.00 98.25 71 LYS A C 1
ATOM 530 O O . LYS A 1 71 ? 5.836 -6.795 -6.062 1.00 98.25 71 LYS A O 1
ATOM 535 N N . ASP A 1 72 ? 3.660 -6.609 -5.555 1.00 98.31 72 ASP A N 1
ATOM 536 C CA . ASP A 1 72 ? 3.191 -6.617 -6.941 1.00 98.31 72 ASP A CA 1
ATOM 537 C C . ASP A 1 72 ? 3.646 -5.348 -7.685 1.00 98.31 72 ASP A C 1
ATOM 539 O O . ASP A 1 72 ? 4.068 -5.406 -8.845 1.00 98.31 72 ASP A O 1
ATOM 543 N N . ALA A 1 73 ? 3.647 -4.196 -7.006 1.00 98.38 73 ALA A N 1
ATOM 544 C CA . ALA A 1 73 ? 4.186 -2.948 -7.538 1.00 98.38 73 ALA A CA 1
ATOM 545 C C . ALA A 1 73 ? 5.702 -3.026 -7.788 1.00 98.38 73 ALA A C 1
ATOM 547 O O . ALA A 1 73 ? 6.157 -2.617 -8.859 1.00 98.38 73 ALA A O 1
ATOM 548 N N . GLU A 1 74 ? 6.478 -3.586 -6.854 1.00 98.31 74 GLU A N 1
ATOM 549 C CA . GLU A 1 74 ? 7.920 -3.822 -7.018 1.00 98.31 74 GLU A CA 1
ATOM 550 C C . GLU A 1 74 ? 8.208 -4.727 -8.220 1.00 98.31 74 GLU A C 1
ATOM 552 O O . GLU A 1 74 ? 9.046 -4.402 -9.063 1.00 98.31 74 GLU A O 1
ATOM 557 N N . GLN A 1 75 ? 7.474 -5.835 -8.353 1.00 98.19 75 GLN A N 1
ATOM 558 C CA . GLN A 1 75 ? 7.610 -6.740 -9.495 1.00 98.19 75 GLN A CA 1
ATOM 559 C C . GLN A 1 75 ? 7.300 -6.033 -10.814 1.00 98.19 75 GLN A C 1
ATOM 561 O O . GLN A 1 75 ? 8.080 -6.118 -11.764 1.00 98.19 75 GLN A O 1
ATOM 566 N N . ARG A 1 76 ? 6.200 -5.274 -10.865 1.00 98.19 76 ARG A N 1
ATOM 567 C CA . ARG A 1 76 ? 5.817 -4.507 -12.054 1.00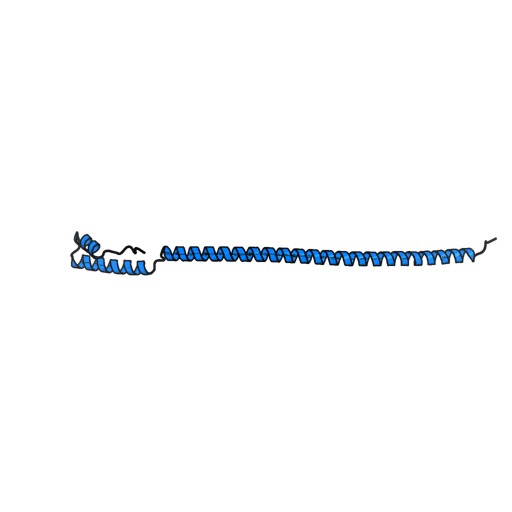 98.19 76 ARG A CA 1
ATOM 568 C C . ARG A 1 76 ? 6.865 -3.458 -12.424 1.00 98.19 76 ARG A C 1
ATOM 570 O O . ARG A 1 76 ? 7.105 -3.242 -13.613 1.00 98.19 76 ARG A O 1
ATOM 577 N N . LEU A 1 77 ? 7.466 -2.792 -11.439 1.00 98.31 77 LEU A N 1
ATOM 578 C CA . LEU A 1 77 ? 8.542 -1.828 -11.668 1.00 98.31 77 LEU A CA 1
ATOM 579 C C . LEU A 1 77 ? 9.793 -2.509 -12.218 1.00 98.31 77 LEU A C 1
ATOM 581 O O . LEU A 1 77 ? 10.323 -2.037 -13.220 1.00 98.31 77 LEU A O 1
ATOM 585 N N . ASN A 1 78 ? 10.207 -3.639 -11.644 1.00 98.38 78 ASN A N 1
ATOM 586 C CA . ASN A 1 78 ? 11.351 -4.402 -12.145 1.00 98.38 78 ASN A CA 1
ATOM 587 C C . ASN A 1 78 ? 11.137 -4.843 -13.597 1.00 98.38 78 ASN A C 1
ATOM 589 O O . ASN A 1 78 ? 11.982 -4.570 -14.444 1.00 98.38 78 ASN A O 1
ATOM 593 N N . SER A 1 79 ? 9.966 -5.394 -13.934 1.00 97.94 79 SER A N 1
ATOM 594 C CA . SER A 1 79 ? 9.660 -5.762 -15.323 1.00 97.94 79 SER A CA 1
ATOM 595 C C . SER A 1 79 ? 9.673 -4.561 -16.274 1.00 97.94 79 SER A C 1
ATOM 597 O O . SER A 1 79 ? 10.144 -4.670 -17.403 1.00 97.94 79 SER A O 1
ATOM 599 N N . LYS A 1 80 ? 9.181 -3.393 -15.839 1.00 98.19 80 LYS A N 1
ATOM 600 C CA . LYS A 1 80 ? 9.259 -2.164 -16.645 1.00 98.19 80 LYS A CA 1
ATOM 601 C C . LYS A 1 80 ? 10.700 -1.699 -16.850 1.00 98.19 80 LYS A C 1
ATOM 603 O O . LYS A 1 80 ? 11.023 -1.261 -17.949 1.00 98.19 80 LYS A O 1
ATOM 608 N N . ILE A 1 81 ? 11.547 -1.793 -15.826 1.00 98.25 81 ILE A N 1
ATOM 609 C CA . ILE A 1 81 ? 12.974 -1.453 -15.913 1.00 98.25 81 ILE A CA 1
ATOM 610 C C . ILE A 1 81 ? 13.696 -2.407 -16.869 1.00 98.25 81 ILE A C 1
ATOM 612 O O . ILE A 1 81 ? 14.460 -1.944 -17.718 1.00 98.25 81 ILE A O 1
ATOM 616 N N . ASP A 1 82 ? 13.428 -3.710 -16.782 1.00 98.00 82 ASP A N 1
ATOM 617 C CA . ASP A 1 82 ? 14.016 -4.713 -17.674 1.00 98.00 82 ASP A CA 1
ATOM 618 C C . ASP A 1 82 ? 13.610 -4.466 -19.130 1.00 98.00 82 ASP A C 1
ATOM 620 O O . ASP A 1 82 ? 14.469 -4.427 -20.016 1.00 98.00 82 ASP A O 1
ATOM 624 N N . ASN A 1 83 ? 12.322 -4.206 -19.371 1.00 98.00 83 ASN A N 1
ATOM 625 C CA . ASN A 1 83 ? 11.809 -3.883 -20.701 1.00 98.00 83 ASN A CA 1
ATOM 626 C C . ASN A 1 83 ? 12.433 -2.594 -21.248 1.00 98.00 83 ASN A C 1
ATOM 628 O O . ASN A 1 83 ? 12.955 -2.596 -22.360 1.00 98.00 83 ASN A O 1
ATOM 632 N N . ALA A 1 84 ? 12.468 -1.519 -20.454 1.00 98.06 84 ALA A N 1
ATOM 633 C CA . ALA A 1 84 ? 13.090 -0.259 -20.859 1.00 98.06 84 ALA A CA 1
ATOM 634 C C . ALA A 1 84 ? 14.592 -0.430 -21.152 1.00 98.06 84 ALA A C 1
ATOM 636 O O . ALA A 1 84 ? 15.118 0.121 -22.118 1.00 98.06 84 ALA A O 1
ATOM 637 N N . THR A 1 85 ? 15.293 -1.242 -20.357 1.00 98.00 85 THR A N 1
ATOM 638 C CA . THR A 1 85 ? 16.712 -1.557 -20.573 1.00 98.00 85 THR A CA 1
ATOM 639 C C . THR A 1 85 ? 16.917 -2.345 -21.868 1.00 98.00 85 THR A C 1
ATOM 641 O O . THR A 1 85 ? 17.878 -2.093 -22.600 1.00 98.00 85 THR A O 1
ATOM 644 N N . ALA A 1 86 ? 16.031 -3.296 -22.169 1.00 97.81 86 ALA A N 1
ATOM 645 C CA . ALA A 1 86 ? 16.064 -4.059 -23.411 1.00 97.81 86 ALA A CA 1
ATOM 646 C C . ALA A 1 86 ? 15.799 -3.163 -24.631 1.00 97.81 86 ALA A C 1
ATOM 648 O O . ALA A 1 86 ? 16.571 -3.201 -25.590 1.00 97.81 86 ALA A O 1
ATOM 649 N N . GLU A 1 87 ? 14.777 -2.306 -24.568 1.00 97.75 87 GLU A N 1
ATOM 650 C CA . GLU A 1 87 ? 14.459 -1.329 -25.614 1.00 97.75 87 GLU A CA 1
ATOM 651 C C . GLU A 1 87 ? 15.640 -0.387 -25.884 1.00 97.75 87 GLU A C 1
ATOM 653 O O . GLU A 1 87 ? 16.049 -0.220 -27.036 1.00 97.75 87 GLU A O 1
ATOM 658 N N . LEU A 1 88 ? 16.267 0.154 -24.833 1.00 97.69 88 LEU A N 1
ATOM 659 C CA . LEU A 1 88 ? 17.451 1.009 -24.966 1.00 97.69 88 LEU A CA 1
ATOM 660 C C . LEU A 1 88 ? 18.629 0.282 -25.626 1.00 97.69 88 LEU A C 1
ATOM 662 O O . LEU A 1 88 ? 19.318 0.862 -26.467 1.00 97.69 88 LEU A O 1
ATOM 666 N N . LYS A 1 89 ? 18.870 -0.991 -25.285 1.00 97.75 89 LYS A N 1
ATOM 667 C CA . LYS A 1 89 ? 19.931 -1.791 -25.922 1.00 97.75 89 LYS A CA 1
ATOM 668 C C . LYS A 1 89 ? 19.680 -1.976 -27.417 1.00 97.75 89 LYS A C 1
ATOM 670 O O . LYS A 1 89 ? 20.625 -1.861 -28.199 1.00 97.75 89 LYS A O 1
ATOM 675 N N . VAL A 1 90 ? 18.433 -2.239 -27.808 1.00 97.69 90 VAL A N 1
ATOM 676 C CA . VAL A 1 90 ? 18.043 -2.389 -29.218 1.00 97.69 90 VAL A CA 1
ATOM 677 C C . VAL A 1 90 ? 18.244 -1.077 -29.973 1.00 97.69 90 VAL A C 1
ATOM 679 O O . VAL A 1 90 ? 18.918 -1.070 -31.003 1.00 97.69 90 VAL A O 1
ATOM 682 N N . GLN A 1 91 ? 17.752 0.042 -29.436 1.00 97.69 91 GLN A N 1
ATOM 683 C CA . GLN A 1 91 ? 17.930 1.358 -30.057 1.00 97.69 91 GLN A CA 1
ATOM 684 C C . GLN A 1 91 ? 19.410 1.732 -30.190 1.00 97.69 91 GLN A C 1
ATOM 686 O O . GLN A 1 91 ? 19.842 2.220 -31.232 1.00 97.69 91 GLN A O 1
ATOM 691 N N . LEU A 1 92 ? 20.229 1.445 -29.176 1.00 97.00 92 LEU A N 1
ATOM 692 C CA . LEU A 1 92 ? 21.667 1.700 -29.228 1.00 97.00 92 LEU A CA 1
ATOM 693 C C . LEU A 1 92 ? 22.368 0.844 -30.292 1.00 97.00 92 LEU A C 1
ATOM 695 O O . LEU A 1 92 ? 23.276 1.330 -30.970 1.00 97.00 92 LEU A O 1
ATOM 699 N N . ALA A 1 93 ? 21.962 -0.417 -30.460 1.00 96.50 93 ALA A N 1
ATOM 700 C CA . ALA A 1 93 ? 22.469 -1.272 -31.531 1.00 96.50 93 ALA A CA 1
ATOM 701 C C . ALA A 1 93 ? 22.080 -0.732 -32.916 1.00 96.50 93 ALA A C 1
ATOM 703 O O . ALA A 1 93 ? 22.929 -0.685 -33.807 1.00 96.50 93 ALA A O 1
ATOM 704 N N . GLN A 1 94 ? 20.840 -0.262 -33.072 1.00 96.75 94 GLN A N 1
ATOM 705 C CA . GLN A 1 94 ? 20.366 0.364 -34.304 1.00 96.75 94 GLN A CA 1
ATOM 706 C C . GLN A 1 94 ? 21.169 1.628 -34.639 1.00 96.75 94 GLN A C 1
ATOM 708 O O . GLN A 1 94 ? 21.731 1.713 -35.729 1.00 96.75 94 GLN A O 1
ATOM 713 N N . VAL A 1 95 ? 21.320 2.555 -33.686 1.00 97.38 95 VAL A N 1
ATOM 714 C CA . VAL A 1 95 ? 22.108 3.786 -33.876 1.00 97.38 95 VAL A CA 1
ATOM 715 C C . VAL A 1 95 ? 23.558 3.460 -34.239 1.00 97.38 95 VAL A C 1
ATOM 717 O O . VAL A 1 95 ? 24.129 4.078 -35.135 1.00 97.38 95 VAL A O 1
ATOM 720 N N . LYS A 1 96 ? 24.174 2.456 -33.600 1.00 96.69 96 LYS A N 1
ATOM 721 C CA . LYS A 1 96 ? 25.523 2.001 -33.979 1.00 96.69 96 LYS A CA 1
ATOM 722 C C . LYS A 1 96 ? 25.574 1.480 -35.416 1.00 96.69 96 LYS A C 1
ATOM 724 O O . LYS A 1 96 ? 26.535 1.781 -36.122 1.00 96.69 96 LYS A O 1
ATOM 729 N N . GLY A 1 97 ? 24.570 0.717 -35.847 1.00 96.94 97 GLY A N 1
ATOM 730 C CA . GLY A 1 97 ? 24.459 0.227 -37.222 1.00 96.94 97 GLY A CA 1
ATOM 731 C C . GLY A 1 97 ? 24.347 1.368 -38.235 1.00 96.94 97 GLY A C 1
ATOM 732 O O . GLY A 1 97 ? 25.110 1.411 -39.201 1.00 96.94 97 GLY A O 1
ATOM 733 N N . GLU A 1 98 ? 23.468 2.334 -37.967 1.00 97.00 98 GLU A N 1
ATOM 734 C CA . GLU A 1 98 ? 23.300 3.539 -38.785 1.00 97.00 98 GLU A CA 1
ATOM 735 C C . GLU A 1 98 ? 24.598 4.362 -38.861 1.00 97.00 98 GLU A C 1
ATOM 737 O O . GLU A 1 98 ? 25.006 4.772 -39.947 1.00 97.00 98 GLU A O 1
ATOM 742 N N . LEU A 1 99 ? 25.321 4.529 -37.746 1.00 96.88 99 LEU A N 1
ATOM 743 C CA . LEU A 1 99 ? 26.619 5.214 -37.730 1.00 96.88 99 LEU A CA 1
ATOM 744 C C . LEU A 1 99 ? 27.685 4.485 -38.554 1.00 96.88 99 LEU A C 1
ATOM 746 O O . LEU A 1 99 ? 28.467 5.129 -39.254 1.00 96.88 99 LEU A O 1
ATOM 750 N N . VAL A 1 100 ? 27.735 3.151 -38.492 1.00 97.94 100 VAL A N 1
ATOM 751 C CA . VAL A 1 100 ? 28.662 2.363 -39.318 1.00 97.94 100 VAL A CA 1
ATOM 752 C C . VAL A 1 100 ? 28.339 2.544 -40.799 1.00 97.94 100 VAL A C 1
ATOM 754 O O . VAL A 1 100 ? 29.261 2.741 -41.592 1.00 97.94 100 VAL A O 1
ATOM 757 N N . LEU A 1 101 ? 27.056 2.533 -41.167 1.00 97.44 101 LEU A N 1
ATOM 758 C CA . LEU A 1 101 ? 26.621 2.770 -42.541 1.00 97.44 101 LEU A CA 1
ATOM 759 C C . LEU A 1 101 ? 27.020 4.173 -43.017 1.00 97.44 101 LEU A C 1
ATOM 761 O O . LEU A 1 101 ? 27.655 4.304 -44.062 1.00 97.44 101 LEU A O 1
ATOM 765 N N . ILE A 1 102 ? 26.730 5.210 -42.224 1.00 97.19 102 ILE A N 1
ATOM 766 C CA . ILE A 1 102 ? 27.131 6.596 -42.515 1.00 97.19 102 ILE A CA 1
ATOM 767 C C . ILE A 1 102 ? 28.648 6.697 -42.682 1.00 97.19 102 ILE A C 1
ATOM 769 O O . ILE A 1 102 ? 29.120 7.305 -43.643 1.00 97.19 102 ILE A O 1
ATOM 773 N N . ARG A 1 103 ? 29.428 6.056 -41.804 1.00 97.12 103 ARG A N 1
ATOM 774 C CA . ARG A 1 103 ? 30.893 6.048 -41.893 1.00 97.12 103 ARG A CA 1
ATOM 775 C C . ARG A 1 103 ? 31.384 5.471 -43.225 1.00 97.12 103 ARG A C 1
ATOM 777 O O . ARG A 1 103 ? 32.300 6.034 -43.822 1.00 97.12 103 ARG A O 1
ATOM 784 N N . TRP A 1 104 ? 30.772 4.391 -43.713 1.00 97.81 104 TRP A N 1
ATOM 785 C CA . TRP A 1 104 ? 31.106 3.812 -45.020 1.00 97.81 104 TRP A CA 1
ATOM 786 C C . TRP A 1 104 ? 30.688 4.705 -46.189 1.00 97.81 104 TRP A C 1
ATOM 788 O O . TRP A 1 104 ? 31.488 4.922 -47.099 1.00 97.81 104 TRP A O 1
ATOM 798 N N . MET A 1 105 ? 29.480 5.271 -46.151 1.00 96.81 105 MET A N 1
ATOM 799 C CA . MET A 1 105 ? 29.000 6.182 -47.196 1.00 96.81 105 MET A CA 1
ATOM 800 C C . MET A 1 105 ? 29.889 7.422 -47.326 1.00 96.81 105 MET A C 1
ATOM 802 O O . MET A 1 105 ? 30.242 7.814 -48.440 1.00 96.81 105 MET A O 1
ATOM 806 N N . LEU A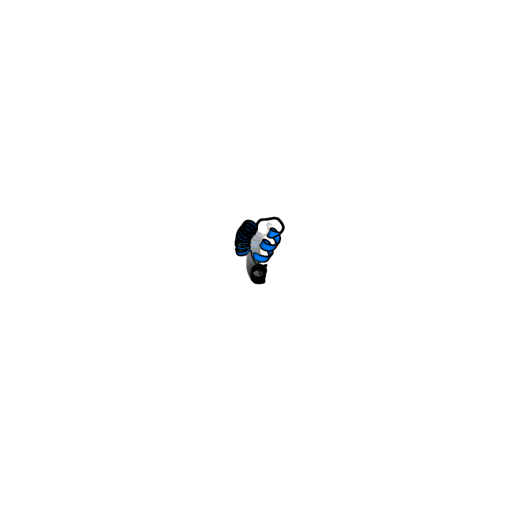 1 106 ? 30.304 8.010 -46.201 1.00 97.00 106 LEU A N 1
ATOM 807 C CA . LEU A 1 106 ? 31.239 9.135 -46.190 1.00 97.00 106 LEU A CA 1
ATOM 808 C C . LEU A 1 106 ? 32.596 8.743 -46.785 1.00 97.00 106 LEU A C 1
ATOM 810 O O . LEU A 1 106 ? 33.125 9.483 -47.610 1.00 97.00 106 LEU A O 1
ATOM 814 N N . GLY A 1 107 ? 33.129 7.568 -46.435 1.00 96.62 107 GLY A N 1
ATOM 815 C CA . GLY A 1 107 ? 34.382 7.064 -47.004 1.00 96.62 107 GLY A CA 1
ATOM 816 C C . GLY A 1 107 ? 34.326 6.911 -48.527 1.00 96.62 107 GLY A C 1
ATOM 817 O O . GLY A 1 107 ? 35.225 7.378 -49.225 1.00 96.62 107 GLY A O 1
ATOM 818 N N . VAL A 1 108 ? 33.244 6.328 -49.053 1.00 97.56 108 VAL A N 1
ATOM 819 C CA . VAL A 1 108 ? 33.026 6.191 -50.504 1.00 97.56 108 VAL A CA 1
ATOM 820 C C . VAL A 1 108 ? 32.876 7.557 -51.173 1.00 97.56 108 VAL A C 1
ATOM 822 O O . VAL A 1 108 ? 33.476 7.794 -52.218 1.00 97.56 108 VAL A O 1
ATOM 825 N N . THR A 1 109 ? 32.124 8.474 -50.560 1.00 97.56 109 THR A N 1
ATOM 826 C CA . THR A 1 109 ? 31.893 9.821 -51.105 1.00 97.56 109 THR A CA 1
ATOM 827 C C . THR A 1 109 ? 33.196 10.616 -51.188 1.00 97.56 109 THR A C 1
ATOM 829 O O . THR A 1 109 ? 33.537 11.138 -52.249 1.00 97.56 109 THR A O 1
ATOM 832 N N . VAL A 1 110 ? 33.970 10.662 -50.098 1.00 97.12 110 VAL A N 1
ATOM 833 C CA . VAL A 1 110 ? 35.272 11.346 -50.060 1.00 97.12 110 VAL A CA 1
ATOM 834 C C . VAL A 1 110 ? 36.257 10.689 -51.027 1.00 97.12 110 VAL A C 1
ATOM 836 O O . VAL A 1 110 ? 36.909 11.388 -51.800 1.00 97.12 110 VAL A O 1
ATOM 839 N N . GLY A 1 111 ? 36.335 9.355 -51.046 1.00 96.62 111 GLY A N 1
ATOM 840 C CA . GLY A 1 111 ? 37.199 8.621 -51.971 1.00 96.62 111 GLY A CA 1
ATOM 841 C C . GLY A 1 111 ? 36.857 8.883 -53.440 1.00 96.62 111 GLY A C 1
ATOM 842 O O . GLY A 1 111 ? 37.757 9.095 -54.252 1.00 96.62 111 GLY A O 1
ATOM 843 N N . GLY A 1 112 ? 35.566 8.951 -53.775 1.00 96.50 112 GLY A N 1
ATOM 844 C CA . GLY A 1 112 ? 35.092 9.309 -55.111 1.00 96.50 112 GLY A CA 1
ATOM 845 C C . GLY A 1 112 ? 35.534 10.711 -55.529 1.00 96.50 112 GLY A C 1
ATOM 846 O O . GLY A 1 112 ? 36.058 10.884 -56.630 1.00 96.50 112 GLY A O 1
ATOM 847 N N . ILE A 1 113 ? 35.409 11.697 -54.634 1.00 96.31 113 ILE A N 1
ATOM 848 C CA . ILE A 1 113 ? 35.890 13.066 -54.878 1.00 96.31 113 ILE A CA 1
ATOM 849 C C . ILE A 1 113 ? 37.410 13.070 -55.115 1.00 96.31 113 ILE A C 1
ATOM 851 O O . ILE A 1 113 ? 37.876 13.650 -56.094 1.00 96.31 113 ILE A O 1
ATOM 855 N N . VAL A 1 114 ? 38.189 12.380 -54.275 1.00 96.25 114 VAL A N 1
ATOM 856 C CA . VAL A 1 114 ? 39.655 12.293 -54.419 1.00 96.25 114 VAL A CA 1
ATOM 857 C C . VAL A 1 114 ? 40.057 11.634 -55.742 1.00 96.25 114 VAL A C 1
ATOM 859 O O . VAL A 1 114 ? 40.938 12.141 -56.435 1.00 96.25 114 VAL A O 1
ATOM 862 N N . ALA A 1 115 ? 39.398 10.544 -56.137 1.00 95.81 115 ALA A N 1
ATOM 863 C CA . ALA A 1 115 ? 39.676 9.857 -57.397 1.00 95.81 115 ALA A CA 1
ATOM 864 C C . ALA A 1 115 ? 39.429 10.760 -58.618 1.00 95.81 115 ALA A C 1
ATOM 866 O O . ALA A 1 115 ? 40.222 10.757 -59.564 1.00 95.81 115 ALA A O 1
ATOM 867 N N . ILE A 1 116 ? 38.364 11.571 -58.582 1.00 95.69 116 ILE A N 1
ATOM 868 C CA . ILE A 1 116 ? 38.078 12.567 -59.623 1.00 95.69 116 ILE A CA 1
ATOM 869 C C . ILE A 1 116 ? 39.197 13.612 -59.684 1.00 95.69 116 ILE A C 1
ATOM 871 O O . ILE A 1 116 ? 39.682 13.910 -60.776 1.00 95.69 116 ILE A O 1
ATOM 875 N N . LEU A 1 117 ? 39.644 14.133 -58.536 1.00 93.75 117 LEU A N 1
ATOM 876 C CA . LEU A 1 117 ? 40.727 15.121 -58.478 1.00 93.75 117 LEU A CA 1
ATOM 877 C C . LEU A 1 117 ? 42.050 14.568 -59.032 1.00 93.75 117 LEU A C 1
ATOM 879 O O . LEU A 1 117 ? 42.694 15.240 -59.837 1.00 93.75 117 LEU A O 1
ATOM 883 N N . ILE A 1 118 ? 42.425 13.334 -58.674 1.00 94.12 118 ILE A N 1
ATOM 884 C CA . ILE A 1 118 ? 43.626 12.667 -59.207 1.00 94.12 118 ILE A CA 1
ATOM 885 C C . ILE A 1 118 ? 43.526 12.520 -60.727 1.00 94.12 118 ILE A C 1
ATOM 887 O O . ILE A 1 118 ? 44.457 12.873 -61.450 1.00 94.12 118 ILE A O 1
ATOM 891 N N . ARG A 1 119 ? 42.386 12.036 -61.232 1.00 94.06 119 ARG A N 1
ATOM 892 C CA . ARG A 1 119 ? 42.173 11.866 -62.675 1.00 94.06 119 ARG A CA 1
ATOM 893 C C . ARG A 1 119 ? 42.255 13.196 -63.423 1.00 94.06 119 ARG A C 1
ATOM 895 O O . ARG A 1 119 ? 42.853 13.248 -64.494 1.00 94.06 119 ARG A O 1
ATOM 902 N N . LEU A 1 120 ? 41.681 14.259 -62.861 1.00 92.25 120 LEU A N 1
ATOM 903 C CA . LEU A 1 120 ? 41.711 15.602 -63.441 1.00 92.25 120 LEU A CA 1
ATOM 904 C C . LEU A 1 120 ? 43.138 16.175 -63.496 1.00 92.25 120 LEU A C 1
ATOM 906 O O . LEU A 1 120 ? 43.488 16.837 -64.472 1.00 92.25 120 LEU A O 1
ATOM 910 N N . PHE A 1 121 ? 43.958 15.907 -62.475 1.00 89.56 121 PHE A N 1
ATOM 911 C CA . PHE A 1 121 ? 45.367 16.302 -62.438 1.00 89.56 121 PHE A CA 1
ATOM 912 C C . PHE A 1 121 ? 46.205 15.513 -63.451 1.00 89.56 121 PHE A C 1
ATOM 914 O O . PHE A 1 121 ? 46.944 16.113 -64.218 1.00 89.56 121 PHE A O 1
ATOM 921 N N . LEU A 1 122 ? 46.030 14.190 -63.532 1.00 87.75 122 LEU A N 1
ATOM 922 C CA . LEU A 1 122 ? 46.750 13.346 -64.496 1.00 87.75 122 LEU A CA 1
ATOM 923 C C . LEU A 1 122 ? 46.358 13.622 -65.960 1.00 87.75 122 LEU A C 1
ATOM 925 O O . LEU A 1 122 ? 47.182 13.453 -66.853 1.00 87.75 122 LEU A O 1
ATOM 929 N N . MET A 1 123 ? 45.116 14.048 -66.225 1.00 83.62 123 MET A N 1
ATOM 930 C CA . MET A 1 123 ? 44.670 14.439 -67.573 1.00 83.62 123 MET A CA 1
ATOM 931 C C . MET A 1 123 ? 45.233 15.790 -68.031 1.00 83.62 123 MET A C 1
ATOM 933 O O . MET A 1 123 ? 45.352 16.023 -69.233 1.00 83.62 123 MET A O 1
ATOM 937 N N . ARG A 1 124 ? 45.600 16.679 -67.103 1.00 74.19 124 ARG A N 1
ATOM 938 C CA . ARG A 1 124 ? 46.382 17.879 -67.408 1.00 74.19 124 ARG A CA 1
ATOM 939 C C . ARG A 1 124 ? 47.864 17.489 -67.394 1.00 74.19 124 ARG A C 1
ATOM 941 O O . ARG A 1 124 ? 48.526 17.632 -66.375 1.00 74.19 124 ARG A O 1
ATOM 948 N N . GLY A 1 125 ? 48.366 16.935 -68.501 1.00 67.31 125 GLY A N 1
ATOM 949 C CA . GLY A 1 125 ? 49.794 16.613 -68.662 1.00 67.31 125 GLY A CA 1
ATOM 950 C C . GLY A 1 125 ? 50.715 17.805 -68.331 1.00 67.31 125 GLY A C 1
ATOM 951 O O . GLY A 1 125 ? 50.232 18.940 -68.290 1.00 67.31 125 GLY A O 1
ATOM 952 N N . PRO A 1 126 ? 52.019 17.571 -68.071 1.00 65.62 126 PRO A N 1
ATOM 953 C CA . PRO A 1 126 ? 52.933 18.608 -67.600 1.00 65.62 126 PRO A CA 1
ATOM 954 C C . PRO A 1 126 ? 52.895 19.806 -68.547 1.00 65.62 126 PRO A C 1
ATOM 956 O O . PRO A 1 126 ? 53.158 19.670 -69.742 1.00 65.62 126 PRO A O 1
ATOM 959 N N . ILE A 1 127 ? 52.537 20.969 -68.002 1.00 65.75 127 ILE A N 1
ATOM 960 C CA . ILE A 1 127 ? 52.687 22.247 -68.693 1.00 65.75 127 ILE A CA 1
ATOM 961 C C . ILE A 1 127 ? 54.201 22.421 -68.849 1.00 65.75 127 ILE A C 1
ATOM 963 O O . ILE A 1 127 ? 54.894 22.647 -67.857 1.00 65.75 127 ILE A O 1
ATOM 967 N N . SER A 1 128 ? 54.699 22.156 -70.059 1.00 52.28 128 SER A N 1
ATOM 968 C CA . SER A 1 128 ? 56.069 22.492 -70.461 1.00 52.28 128 SER A CA 1
ATOM 969 C C . SER A 1 128 ? 56.234 24.003 -70.520 1.00 52.28 128 SER A C 1
ATOM 971 O O . SER A 1 128 ? 55.243 24.674 -70.893 1.00 52.28 128 SER A O 1
#